Protein AF-A0A168KE34-F1 (afdb_monomer_lite)

Organism: NCBI:txid1081108

Sequence (153 aa):
MNIAADWFKVNTDLRSIKSTTAQVQEELQSLHEMVHNAQQMAVLERLDIAKGASFDSNSDEHEPTCLANTRVELLEEIQNWAADSSAEPILWLNGMAGTGKSTISRTIAESFAAQGRLGASFFFKRGETDRGTIAKFFPTLAADLHKEYTRAI

Structure (mmCIF, N/CA/C/O backbone):
data_AF-A0A168KE34-F1
#
_entry.id   AF-A0A168KE34-F1
#
loop_
_atom_site.group_PDB
_atom_site.id
_atom_site.type_symbol
_atom_site.label_atom_id
_atom_site.label_alt_id
_atom_site.label_comp_id
_atom_site.label_asym_id
_atom_site.label_entity_id
_atom_site.label_seq_id
_atom_site.pdbx_PDB_ins_code
_atom_site.Cartn_x
_atom_site.Cartn_y
_atom_site.Cartn_z
_atom_site.occupancy
_atom_site.B_iso_or_equiv
_atom_site.auth_seq_id
_atom_site.auth_comp_id
_atom_site.auth_asym_id
_atom_site.auth_atom_id
_atom_site.pdbx_PDB_model_num
ATOM 1 N N . MET A 1 1 ? 35.839 -17.278 -63.720 1.00 58.62 1 MET A N 1
ATOM 2 C CA . MET A 1 1 ? 35.057 -16.507 -62.730 1.00 58.62 1 MET A CA 1
ATOM 3 C C . MET A 1 1 ? 33.659 -17.108 -62.705 1.00 58.62 1 MET A C 1
ATOM 5 O O . MET A 1 1 ? 33.035 -17.137 -63.759 1.00 58.62 1 MET A O 1
ATOM 9 N N . ASN A 1 2 ? 33.224 -17.713 -61.593 1.00 82.56 2 ASN A N 1
ATOM 10 C CA . ASN A 1 2 ? 31.931 -18.405 -61.523 1.00 82.56 2 ASN A CA 1
ATOM 11 C C . ASN A 1 2 ? 30.904 -17.501 -60.835 1.00 82.56 2 ASN A C 1
ATOM 13 O O . ASN A 1 2 ? 30.694 -17.578 -59.628 1.00 82.56 2 ASN A O 1
ATOM 17 N N . ILE A 1 3 ? 30.268 -16.657 -61.643 1.00 86.31 3 ILE A N 1
ATOM 18 C CA . ILE A 1 3 ? 29.328 -15.612 -61.218 1.00 86.31 3 ILE A CA 1
ATOM 19 C C . ILE A 1 3 ? 28.190 -16.181 -60.350 1.00 86.31 3 ILE A C 1
ATOM 21 O O . ILE A 1 3 ? 27.721 -15.511 -59.435 1.00 86.31 3 ILE A O 1
ATOM 25 N N . ALA A 1 4 ? 27.774 -17.431 -60.584 1.00 85.62 4 ALA A N 1
ATOM 26 C CA . ALA A 1 4 ? 26.727 -18.083 -59.799 1.00 85.62 4 ALA A CA 1
ATOM 27 C C . ALA A 1 4 ? 27.185 -18.450 -58.375 1.00 85.62 4 ALA A C 1
ATOM 29 O O . ALA A 1 4 ? 26.424 -18.274 -57.424 1.00 85.62 4 ALA A O 1
ATOM 30 N N . ALA A 1 5 ? 28.424 -18.927 -58.216 1.00 86.12 5 ALA A N 1
ATOM 31 C CA . ALA A 1 5 ? 28.997 -19.231 -56.904 1.00 86.12 5 ALA A CA 1
ATOM 32 C C . ALA A 1 5 ? 29.251 -17.947 -56.098 1.00 86.12 5 ALA A C 1
ATOM 34 O O . ALA A 1 5 ? 28.931 -17.892 -54.910 1.00 86.12 5 ALA A O 1
ATOM 35 N N . ASP A 1 6 ? 29.741 -16.901 -56.768 1.00 90.69 6 ASP A N 1
ATOM 36 C CA . ASP A 1 6 ? 29.943 -15.581 -56.165 1.00 90.69 6 ASP A CA 1
ATOM 37 C C . ASP A 1 6 ? 28.601 -14.970 -55.717 1.00 90.69 6 ASP A C 1
ATOM 39 O O . ASP A 1 6 ? 28.479 -14.497 -54.588 1.00 90.69 6 ASP A O 1
ATOM 43 N N . TRP A 1 7 ? 27.552 -15.064 -56.545 1.00 87.19 7 TRP A N 1
ATOM 44 C CA . TRP A 1 7 ? 26.201 -14.605 -56.198 1.00 87.19 7 TRP A CA 1
ATOM 45 C C . TRP A 1 7 ? 25.586 -15.388 -55.029 1.00 87.19 7 TRP A C 1
ATOM 47 O O . TRP A 1 7 ? 24.988 -14.795 -54.129 1.00 87.19 7 TRP A O 1
ATOM 57 N N . PHE A 1 8 ? 25.753 -16.715 -55.002 1.00 93.62 8 PHE A N 1
ATOM 58 C CA . PHE A 1 8 ? 25.249 -17.548 -53.909 1.00 93.62 8 PHE A CA 1
ATOM 59 C C . PHE A 1 8 ? 25.915 -17.195 -52.574 1.00 93.62 8 PHE A C 1
ATOM 61 O O . PHE A 1 8 ? 25.234 -17.095 -51.548 1.00 93.62 8 PHE A O 1
ATOM 68 N N . LYS A 1 9 ? 27.230 -16.946 -52.595 1.00 92.25 9 LYS A N 1
ATOM 69 C CA . LYS A 1 9 ? 27.983 -16.492 -51.424 1.00 92.25 9 LYS A CA 1
ATOM 70 C C . LYS A 1 9 ? 27.473 -15.138 -50.928 1.00 92.25 9 LYS A C 1
ATOM 72 O O . LYS A 1 9 ? 27.083 -15.038 -49.771 1.00 92.25 9 LYS A O 1
ATOM 77 N N . VAL A 1 10 ? 27.348 -14.149 -51.817 1.00 94.44 10 VAL A N 1
ATOM 78 C CA . VAL A 1 10 ? 26.816 -12.815 -51.479 1.00 94.44 10 VAL A CA 1
ATOM 79 C C . VAL A 1 10 ? 25.408 -12.893 -50.876 1.00 94.44 10 VAL A C 1
ATOM 81 O O . VAL A 1 10 ? 25.121 -12.227 -49.885 1.00 94.44 10 VAL A O 1
ATOM 84 N N . ASN A 1 11 ? 24.520 -13.720 -51.433 1.00 94.38 11 ASN A N 1
ATOM 85 C CA . ASN A 1 11 ? 23.163 -13.878 -50.906 1.00 94.38 11 ASN A CA 1
ATOM 86 C C . ASN A 1 11 ? 23.140 -14.570 -49.530 1.00 94.38 11 ASN A C 1
ATOM 88 O O . ASN A 1 11 ? 22.294 -14.257 -48.692 1.00 94.38 11 ASN A O 1
ATOM 92 N N . THR A 1 12 ? 24.070 -15.494 -49.283 1.00 94.50 12 THR A N 1
ATOM 93 C CA . THR A 1 12 ? 24.224 -16.158 -47.979 1.00 94.50 12 THR A CA 1
ATOM 94 C C . THR A 1 12 ? 24.750 -15.180 -46.930 1.00 94.50 12 THR A C 1
ATOM 96 O O . THR A 1 12 ? 24.150 -15.057 -45.863 1.00 94.50 12 THR A O 1
ATOM 99 N N . ASP A 1 13 ? 25.786 -14.410 -47.268 1.00 95.25 13 ASP A N 1
ATOM 100 C CA . ASP A 1 13 ? 26.347 -13.369 -46.403 1.00 95.25 13 ASP A CA 1
ATOM 101 C C . ASP A 1 13 ? 25.288 -12.306 -46.072 1.00 95.25 13 ASP A C 1
ATOM 103 O O . ASP A 1 13 ? 25.117 -11.932 -44.914 1.00 95.25 13 ASP A O 1
ATOM 107 N N . LEU A 1 14 ? 24.487 -11.884 -47.059 1.00 96.44 14 LEU A N 1
ATOM 108 C CA . LEU A 1 14 ? 23.397 -10.926 -46.854 1.00 96.44 14 LEU A CA 1
ATOM 109 C C . LEU A 1 14 ? 22.332 -11.447 -45.878 1.00 96.44 14 LEU A C 1
ATOM 111 O O . LEU A 1 14 ? 21.826 -10.684 -45.053 1.00 96.44 14 LEU A O 1
ATOM 115 N N . ARG A 1 15 ? 21.976 -12.736 -45.954 1.00 95.12 15 ARG A N 1
ATOM 116 C CA . ARG A 1 15 ? 21.046 -13.361 -44.996 1.00 95.12 15 ARG A CA 1
ATOM 117 C C . ARG A 1 15 ? 21.645 -13.414 -43.596 1.00 95.12 15 ARG A C 1
ATOM 119 O O . ARG A 1 15 ? 20.942 -13.091 -42.642 1.00 95.12 15 ARG A O 1
ATOM 126 N N . SER A 1 16 ? 22.927 -13.765 -43.485 1.00 95.25 16 SER A N 1
ATOM 127 C CA . SER A 1 16 ? 23.640 -13.780 -42.206 1.00 95.25 16 SER A CA 1
ATOM 128 C C . SER A 1 16 ? 23.667 -12.391 -41.575 1.00 95.25 16 SER A C 1
ATOM 130 O O . SER A 1 16 ? 23.292 -12.253 -40.418 1.00 95.25 16 SER A O 1
ATOM 132 N N . ILE A 1 17 ? 24.020 -11.355 -42.344 1.00 96.94 17 ILE A N 1
ATOM 133 C CA . ILE A 1 17 ? 24.037 -9.965 -41.869 1.00 96.94 17 ILE A CA 1
ATOM 134 C C . ILE A 1 17 ? 22.651 -9.558 -41.374 1.00 96.94 17 ILE A C 1
ATOM 136 O O . ILE A 1 17 ? 22.544 -9.050 -40.265 1.00 96.94 17 ILE A O 1
ATOM 140 N N . LYS A 1 18 ? 21.587 -9.828 -42.145 1.00 96.81 18 LYS A N 1
ATOM 141 C CA . LYS A 1 18 ? 20.210 -9.516 -41.726 1.00 96.81 18 LYS A CA 1
ATOM 142 C C . LYS A 1 18 ? 19.834 -10.198 -40.410 1.00 96.81 18 LYS A C 1
ATOM 144 O O . LYS A 1 18 ? 19.246 -9.557 -39.541 1.00 96.81 18 LYS A O 1
ATOM 149 N N . SER A 1 19 ? 20.191 -11.473 -40.258 1.00 96.50 19 SER A N 1
ATOM 150 C CA . SER A 1 19 ? 19.953 -12.226 -39.025 1.00 96.50 19 SER A CA 1
ATOM 151 C C . SER A 1 19 ? 20.705 -11.614 -37.844 1.00 96.50 19 SER A C 1
ATOM 153 O O . SER A 1 19 ? 20.105 -11.363 -36.805 1.00 96.50 19 SER A O 1
ATOM 155 N N . THR A 1 20 ? 21.996 -11.318 -38.009 1.00 96.50 20 THR A N 1
ATOM 156 C CA . THR A 1 20 ? 22.810 -10.689 -36.962 1.00 96.50 20 THR A CA 1
ATOM 157 C C . THR A 1 20 ? 22.287 -9.299 -36.605 1.00 96.50 20 THR A C 1
ATOM 159 O O . THR A 1 20 ? 22.222 -8.970 -35.428 1.00 96.50 20 THR A O 1
ATOM 162 N N . THR A 1 21 ? 21.860 -8.489 -37.580 1.00 97.19 21 THR A N 1
ATOM 163 C CA . THR A 1 21 ? 21.286 -7.164 -37.293 1.00 97.19 21 THR A CA 1
ATOM 164 C C . THR A 1 21 ? 19.985 -7.252 -36.506 1.00 97.19 21 THR A C 1
ATOM 166 O O . THR A 1 21 ? 19.778 -6.434 -35.617 1.00 97.19 21 THR A O 1
ATOM 169 N N . ALA A 1 22 ? 19.133 -8.244 -36.789 1.00 96.31 22 ALA A N 1
ATOM 170 C CA . ALA A 1 22 ? 17.902 -8.456 -36.031 1.00 96.31 22 ALA A CA 1
ATOM 171 C C . ALA A 1 22 ? 18.209 -8.864 -34.584 1.00 96.31 22 ALA A C 1
ATOM 173 O O . ALA A 1 22 ? 17.669 -8.271 -33.657 1.00 96.31 22 ALA A O 1
ATOM 174 N N . GLN A 1 23 ? 19.150 -9.793 -34.394 1.00 97.19 23 GLN A N 1
ATOM 175 C CA . GLN A 1 23 ? 19.566 -10.227 -33.062 1.00 97.19 23 GLN A CA 1
ATOM 176 C C . GLN A 1 23 ? 20.174 -9.077 -32.243 1.00 97.19 23 GLN A C 1
ATOM 178 O O . GLN A 1 23 ? 19.779 -8.854 -31.105 1.00 97.19 23 GLN A O 1
ATOM 183 N N . VAL A 1 24 ? 21.083 -8.292 -32.834 1.00 97.56 24 VAL A N 1
ATOM 184 C CA . VAL A 1 24 ? 21.660 -7.109 -32.169 1.00 97.56 24 VAL A CA 1
ATOM 185 C C . VAL A 1 24 ? 20.572 -6.092 -31.817 1.00 97.56 24 VAL A C 1
ATOM 187 O O . VAL A 1 24 ? 20.658 -5.432 -30.785 1.00 97.56 24 VAL A O 1
ATOM 190 N N . GLN A 1 2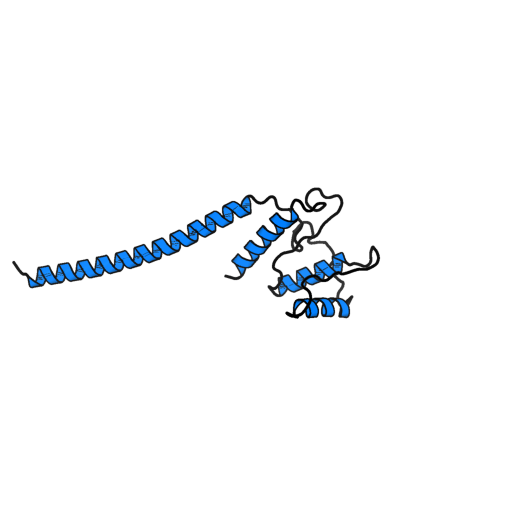5 ? 19.541 -5.953 -32.652 1.00 97.31 25 GLN A N 1
ATOM 191 C CA . GLN A 1 25 ? 18.436 -5.041 -32.381 1.00 97.31 25 GLN A CA 1
ATOM 192 C C . GLN A 1 25 ? 17.577 -5.500 -31.193 1.00 97.31 25 GLN A C 1
ATOM 194 O O . GLN A 1 25 ? 17.216 -4.663 -30.367 1.00 97.31 25 GLN A O 1
ATOM 199 N N . GLU A 1 26 ? 17.299 -6.799 -31.068 1.00 97.38 26 GLU A N 1
ATOM 200 C CA . GLU A 1 26 ? 16.611 -7.370 -29.900 1.00 97.38 26 GLU A CA 1
ATOM 201 C C . GLU A 1 26 ? 17.451 -7.219 -28.623 1.00 97.38 26 GLU A C 1
ATOM 203 O O . GLU A 1 26 ? 16.950 -6.766 -27.592 1.00 97.38 26 GLU A O 1
ATOM 208 N N . GLU A 1 27 ? 18.753 -7.506 -28.697 1.00 96.81 27 GLU A N 1
ATOM 209 C CA . GLU A 1 27 ? 19.673 -7.334 -27.567 1.00 96.81 27 GLU A CA 1
ATOM 210 C C . GLU A 1 27 ? 19.756 -5.864 -27.120 1.00 96.81 27 GLU A C 1
ATOM 212 O O . GLU A 1 27 ? 19.730 -5.578 -25.922 1.00 96.81 27 GLU A O 1
ATOM 217 N N . LEU A 1 28 ? 19.790 -4.911 -28.060 1.00 97.50 28 LEU A N 1
ATOM 218 C CA . LEU A 1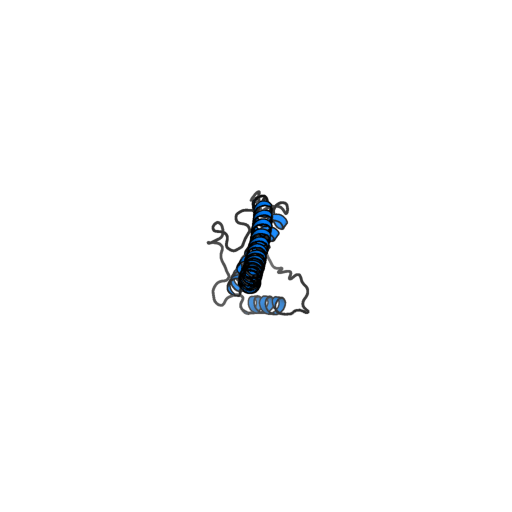 28 ? 19.772 -3.478 -27.747 1.00 97.50 28 LEU A CA 1
ATOM 219 C C . LEU A 1 28 ? 18.462 -3.031 -27.088 1.00 97.50 28 LEU A C 1
ATOM 221 O O . LEU A 1 28 ? 18.503 -2.175 -26.203 1.00 97.50 28 LEU A O 1
ATOM 225 N N . GLN A 1 29 ? 17.318 -3.591 -27.490 1.00 96.00 29 GLN A N 1
ATOM 226 C CA . GLN A 1 29 ? 16.031 -3.297 -26.852 1.00 96.00 29 GLN A CA 1
ATOM 227 C C . GLN A 1 29 ? 16.007 -3.795 -25.406 1.00 96.00 29 GLN A C 1
ATOM 229 O O . GLN A 1 29 ? 15.696 -3.023 -24.501 1.00 96.00 29 GLN A O 1
ATOM 234 N N . SER A 1 30 ? 16.447 -5.033 -25.171 1.00 96.12 30 SER A N 1
ATOM 235 C CA . SER A 1 30 ? 16.556 -5.581 -23.816 1.00 96.12 30 SER A CA 1
ATOM 236 C C . SER A 1 30 ? 17.536 -4.782 -22.945 1.00 96.12 30 SER A C 1
ATOM 238 O O . SER A 1 30 ? 17.238 -4.458 -21.794 1.00 96.12 30 SER A O 1
ATOM 240 N N . LEU A 1 31 ? 18.690 -4.383 -23.497 1.00 96.12 31 LEU A N 1
ATOM 241 C CA . LEU A 1 31 ? 19.645 -3.512 -22.805 1.00 96.12 31 LEU A CA 1
ATOM 242 C C . LEU A 1 31 ? 19.033 -2.159 -22.433 1.00 96.12 31 LEU A C 1
ATOM 244 O O . LEU A 1 31 ? 19.268 -1.670 -21.327 1.00 96.12 31 LEU A O 1
ATOM 248 N N . HIS A 1 32 ? 18.252 -1.554 -23.329 1.00 95.12 32 HIS A N 1
ATOM 249 C CA . HIS A 1 32 ? 17.589 -0.282 -23.062 1.00 95.12 32 HIS A CA 1
ATOM 250 C C . HIS A 1 32 ? 16.620 -0.382 -21.876 1.00 95.12 32 HIS A C 1
ATOM 252 O O . HIS A 1 32 ? 16.661 0.463 -20.980 1.00 95.12 32 HIS A O 1
ATOM 258 N N . GLU A 1 33 ? 15.809 -1.441 -21.830 1.00 92.69 33 GLU A N 1
ATOM 259 C CA . GLU A 1 33 ? 14.881 -1.704 -20.725 1.00 92.69 33 GLU A CA 1
ATOM 260 C C . GLU A 1 33 ? 15.619 -1.925 -19.400 1.00 92.69 33 GLU A C 1
ATOM 262 O O . GLU A 1 33 ? 15.275 -1.314 -18.386 1.00 92.69 33 GLU A O 1
ATOM 267 N N . MET A 1 34 ? 16.690 -2.726 -19.402 1.00 91.56 34 MET A N 1
ATOM 268 C CA . MET A 1 34 ? 17.501 -2.954 -18.201 1.00 91.56 34 MET A CA 1
ATOM 269 C C . MET A 1 34 ? 18.131 -1.661 -17.671 1.00 91.56 34 MET A C 1
ATOM 271 O O . MET A 1 34 ? 18.107 -1.417 -16.464 1.00 91.56 34 MET A O 1
ATOM 275 N N . VAL A 1 35 ? 18.668 -0.810 -18.554 1.00 94.94 35 VAL A N 1
ATOM 276 C CA . VAL A 1 35 ? 19.243 0.486 -18.160 1.00 94.94 35 VAL A CA 1
ATOM 277 C C . VAL A 1 35 ? 18.170 1.409 -17.583 1.00 94.94 35 VAL A C 1
ATOM 279 O O . VAL A 1 35 ? 18.407 2.034 -16.550 1.00 94.94 35 VAL A O 1
ATOM 282 N N . HIS A 1 36 ? 16.990 1.475 -18.204 1.00 89.06 36 HIS A N 1
ATOM 283 C CA . HIS A 1 36 ? 15.878 2.281 -17.704 1.00 89.06 36 HIS A CA 1
ATOM 284 C C . HIS A 1 36 ? 15.425 1.819 -16.308 1.00 89.06 36 HIS A C 1
ATOM 286 O O . HIS A 1 36 ? 15.299 2.634 -15.392 1.00 89.06 36 HIS A O 1
ATOM 292 N N . ASN A 1 37 ? 15.270 0.508 -16.108 1.00 86.12 37 ASN A N 1
ATOM 293 C CA . ASN A 1 37 ? 14.893 -0.064 -14.815 1.00 86.12 37 ASN A CA 1
ATOM 294 C C . ASN A 1 37 ? 15.957 0.208 -13.741 1.00 86.12 37 ASN A C 1
ATOM 296 O O . ASN A 1 37 ? 15.625 0.619 -12.628 1.00 86.12 37 ASN A O 1
ATOM 300 N N . ALA A 1 38 ? 17.243 0.067 -14.079 1.00 87.81 38 ALA A N 1
ATOM 301 C CA . ALA A 1 38 ? 18.342 0.380 -13.166 1.00 87.81 38 ALA A CA 1
ATOM 302 C C . ALA A 1 38 ? 18.364 1.867 -12.765 1.00 87.81 38 ALA A C 1
ATOM 304 O O . ALA A 1 38 ? 18.617 2.198 -11.607 1.00 87.81 38 ALA A O 1
ATOM 305 N N . GLN A 1 39 ? 18.059 2.775 -13.697 1.00 88.69 39 GLN A N 1
ATOM 306 C CA . GLN A 1 39 ? 17.941 4.204 -13.399 1.00 88.69 39 GLN A CA 1
ATOM 307 C C . GLN A 1 39 ? 16.767 4.502 -12.459 1.00 88.69 39 GLN A C 1
ATOM 309 O O . GLN A 1 39 ? 16.932 5.280 -11.519 1.00 88.69 39 GLN A O 1
ATOM 314 N N . GLN A 1 40 ? 15.605 3.877 -12.672 1.00 84.75 40 GLN A N 1
ATOM 315 C CA . GLN A 1 40 ? 14.453 4.034 -11.780 1.00 84.75 40 GLN A CA 1
ATOM 316 C C . GLN A 1 40 ? 14.753 3.514 -10.369 1.00 84.75 40 GLN A C 1
ATOM 318 O O . GLN A 1 40 ? 14.500 4.225 -9.394 1.00 84.75 40 GLN A O 1
ATOM 323 N N . MET A 1 41 ? 15.380 2.338 -10.256 1.00 82.50 41 MET A N 1
ATOM 324 C CA . MET A 1 41 ? 15.867 1.788 -8.984 1.00 82.50 41 MET A CA 1
ATOM 325 C C . MET A 1 41 ? 16.784 2.762 -8.248 1.00 82.50 41 MET A C 1
ATOM 327 O O . MET A 1 41 ? 16.540 3.078 -7.084 1.00 82.50 41 MET A O 1
ATOM 331 N N . ALA A 1 42 ? 17.781 3.315 -8.940 1.00 87.00 42 ALA A N 1
ATOM 332 C CA . ALA A 1 42 ? 18.732 4.244 -8.339 1.00 87.00 42 ALA A CA 1
ATOM 333 C C . ALA A 1 42 ? 18.073 5.533 -7.810 1.00 87.00 42 ALA A C 1
ATOM 335 O O . ALA A 1 42 ? 18.565 6.135 -6.856 1.00 87.00 42 ALA A O 1
ATOM 336 N N . VAL A 1 43 ? 16.968 5.988 -8.413 1.00 87.19 43 VAL A N 1
ATOM 337 C CA . VAL A 1 43 ? 16.197 7.133 -7.897 1.00 87.19 43 VAL A CA 1
ATOM 338 C C . VAL A 1 43 ? 15.435 6.751 -6.629 1.00 87.19 43 VAL A C 1
ATOM 340 O O . VAL A 1 43 ? 15.426 7.522 -5.670 1.00 87.19 43 VAL A O 1
ATOM 343 N N . LEU A 1 44 ? 14.825 5.568 -6.601 1.00 84.00 44 LEU A N 1
ATOM 344 C CA . LEU A 1 44 ? 14.030 5.100 -5.464 1.00 84.00 44 LEU A CA 1
ATOM 345 C C . LEU A 1 44 ? 14.889 4.792 -4.238 1.00 84.00 44 LEU A C 1
ATOM 347 O O . LEU A 1 44 ? 14.492 5.129 -3.126 1.00 84.00 44 LEU A O 1
ATOM 351 N N . GLU A 1 45 ? 16.093 4.249 -4.427 1.00 84.00 45 GLU A N 1
ATOM 352 C CA . GLU A 1 45 ? 17.063 4.028 -3.344 1.00 84.00 45 GLU A CA 1
ATOM 353 C C . GLU A 1 45 ? 17.503 5.327 -2.651 1.00 84.00 45 GLU A C 1
ATOM 355 O O . GLU A 1 45 ? 17.983 5.305 -1.518 1.00 84.00 45 GLU A O 1
ATOM 360 N N . ARG A 1 46 ? 17.327 6.476 -3.312 1.00 89.00 46 ARG A N 1
ATOM 361 C CA . ARG A 1 46 ? 17.649 7.798 -2.760 1.00 89.00 46 ARG A CA 1
ATOM 362 C C . ARG A 1 46 ? 16.491 8.441 -2.005 1.00 89.00 46 ARG A C 1
ATOM 364 O O . ARG A 1 46 ? 16.687 9.511 -1.426 1.00 89.00 46 ARG A O 1
ATOM 371 N N . LEU A 1 47 ? 15.298 7.846 -2.032 1.00 90.12 47 LEU A N 1
ATOM 372 C CA . LEU A 1 47 ? 14.159 8.360 -1.284 1.00 90.12 47 LEU A CA 1
ATOM 373 C C . LEU A 1 47 ? 14.401 8.175 0.215 1.00 90.12 47 LEU A C 1
ATOM 375 O O . LEU A 1 47 ? 14.668 7.074 0.692 1.00 90.12 47 LEU A O 1
ATOM 379 N N . ASP A 1 48 ? 14.270 9.264 0.970 1.00 91.62 48 ASP A N 1
ATOM 380 C CA . ASP A 1 48 ? 14.305 9.208 2.429 1.00 91.62 48 ASP A CA 1
ATOM 381 C C . ASP A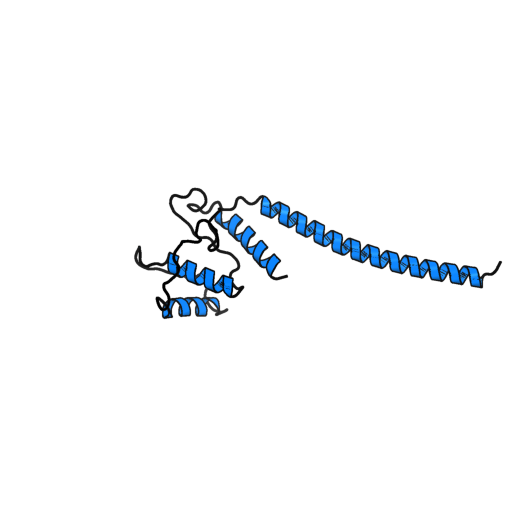 1 48 ? 12.968 8.667 2.953 1.00 91.62 48 ASP A C 1
ATOM 383 O O . ASP A 1 48 ? 12.011 9.408 3.197 1.00 91.62 48 ASP A O 1
ATOM 387 N N . ILE A 1 49 ? 12.889 7.342 3.050 1.00 92.62 49 ILE A N 1
ATOM 388 C CA . ILE A 1 49 ? 11.703 6.619 3.509 1.00 92.62 49 ILE A CA 1
ATOM 389 C C . ILE A 1 49 ? 11.673 6.490 5.035 1.00 92.62 49 ILE A C 1
ATOM 391 O O . ILE A 1 49 ? 12.706 6.418 5.707 1.00 92.62 49 ILE A O 1
ATOM 395 N N . ALA A 1 50 ? 10.471 6.405 5.600 1.00 92.38 50 ALA A N 1
ATOM 396 C CA . ALA A 1 50 ? 10.286 6.107 7.012 1.00 92.38 50 ALA A CA 1
ATOM 397 C C . ALA A 1 50 ? 10.386 4.597 7.236 1.00 92.38 50 ALA A C 1
ATOM 399 O O . ALA A 1 50 ? 9.455 3.841 6.948 1.00 92.38 50 ALA A O 1
ATOM 400 N N . LYS A 1 51 ? 11.515 4.146 7.786 1.00 87.25 51 LYS A N 1
ATOM 401 C CA . LYS A 1 51 ? 11.660 2.748 8.208 1.00 87.25 51 LYS A CA 1
ATOM 402 C C . LYS A 1 51 ? 10.589 2.421 9.251 1.00 87.25 51 LYS A C 1
ATOM 404 O O . LYS A 1 51 ? 10.366 3.201 10.174 1.00 87.25 51 LYS A O 1
ATOM 409 N N . GLY A 1 52 ? 9.928 1.278 9.100 1.00 87.25 52 GLY A N 1
ATOM 410 C CA . GLY A 1 52 ? 8.876 0.863 10.027 1.00 87.25 52 GLY A CA 1
ATOM 411 C C . GLY A 1 52 ? 7.480 1.415 9.723 1.00 87.25 52 GLY A C 1
ATOM 412 O O . GLY A 1 52 ? 6.544 1.116 10.450 1.00 87.25 52 GLY A O 1
ATOM 413 N N . ALA A 1 53 ? 7.309 2.269 8.706 1.00 90.88 53 ALA A N 1
ATOM 414 C CA . ALA A 1 53 ? 6.011 2.896 8.456 1.00 90.88 53 ALA A CA 1
ATOM 415 C C . ALA A 1 53 ? 5.000 1.969 7.768 1.00 90.88 53 ALA A C 1
ATOM 417 O O . ALA A 1 53 ? 3.799 2.122 7.997 1.00 90.88 53 ALA A O 1
ATOM 418 N N . SER A 1 54 ? 5.471 1.031 6.950 1.00 89.75 54 SER A N 1
ATOM 419 C CA . SER A 1 54 ? 4.637 0.047 6.255 1.00 89.75 54 SER A CA 1
ATOM 420 C C . SER A 1 54 ? 4.107 -1.011 7.233 1.00 89.75 54 SER A C 1
ATOM 422 O O . SER A 1 54 ? 4.742 -1.313 8.251 1.00 89.75 54 SER A O 1
ATOM 424 N N . PHE A 1 55 ? 2.921 -1.555 6.946 1.00 87.62 55 PHE A N 1
ATOM 425 C CA . PHE A 1 55 ? 2.211 -2.487 7.833 1.00 87.62 55 PHE A CA 1
ATOM 426 C C . PHE A 1 55 ? 3.004 -3.772 8.128 1.00 87.62 55 PHE A C 1
ATOM 428 O O . PHE A 1 55 ? 2.882 -4.313 9.222 1.00 87.62 55 PHE A O 1
ATOM 435 N N . ASP A 1 56 ? 3.813 -4.214 7.166 1.00 82.44 56 ASP A N 1
ATOM 436 C CA . ASP A 1 56 ? 4.621 -5.438 7.140 1.00 82.44 56 ASP A CA 1
ATOM 437 C C . ASP A 1 56 ? 6.067 -5.216 7.603 1.00 82.44 56 ASP A C 1
ATOM 439 O O . ASP A 1 56 ? 6.935 -6.072 7.438 1.00 82.44 56 ASP A O 1
ATOM 443 N N . SER A 1 57 ? 6.364 -4.049 8.167 1.00 82.44 57 SER A N 1
ATOM 444 C CA . SER A 1 57 ? 7.709 -3.766 8.642 1.00 82.44 57 SER A CA 1
ATOM 445 C C . SER A 1 57 ? 8.072 -4.603 9.875 1.00 82.44 57 SER A C 1
ATOM 447 O O . SER A 1 57 ? 7.297 -4.709 10.823 1.00 82.44 57 SER A O 1
ATOM 449 N N . ASN A 1 58 ? 9.302 -5.131 9.920 1.00 69.50 58 ASN A N 1
ATOM 450 C CA . ASN A 1 58 ? 9.780 -5.967 11.037 1.00 69.50 58 ASN A CA 1
ATOM 451 C C . ASN A 1 58 ? 9.674 -5.288 12.418 1.00 69.50 58 ASN A C 1
ATOM 453 O O . ASN A 1 58 ? 9.575 -5.966 13.436 1.00 69.50 58 ASN A O 1
ATOM 457 N N . SER A 1 59 ? 9.716 -3.951 12.487 1.00 66.88 59 SER A N 1
ATOM 458 C CA . SER A 1 59 ? 9.541 -3.218 13.752 1.00 66.88 59 SER A CA 1
ATOM 459 C C . SER A 1 59 ? 8.121 -3.309 14.308 1.00 66.88 59 SER A C 1
ATOM 461 O O . SER A 1 59 ? 7.920 -3.132 15.508 1.00 66.88 59 SER A O 1
ATOM 463 N N . ASP A 1 60 ? 7.157 -3.578 13.435 1.00 65.38 60 ASP A N 1
ATOM 464 C CA . ASP A 1 60 ? 5.732 -3.592 13.717 1.00 65.38 60 ASP A CA 1
ATOM 465 C C . ASP A 1 60 ? 5.134 -5.010 13.585 1.00 65.38 60 ASP A C 1
ATOM 467 O O . ASP A 1 60 ? 3.927 -5.168 13.729 1.00 65.38 60 ASP A O 1
ATOM 471 N N . GLU A 1 61 ? 5.960 -6.047 13.389 1.00 62.56 61 GLU A N 1
ATOM 472 C CA . GLU A 1 61 ? 5.545 -7.461 13.261 1.00 62.56 61 GLU A CA 1
ATOM 473 C C . GLU A 1 61 ? 4.702 -7.949 14.456 1.00 62.56 61 GLU A C 1
ATOM 475 O O . GLU A 1 61 ? 3.874 -8.845 14.333 1.00 62.56 61 GLU A O 1
ATOM 480 N N . HIS A 1 62 ? 4.881 -7.324 15.623 1.00 67.44 62 HIS A N 1
ATOM 481 C CA . HIS A 1 62 ? 4.155 -7.646 16.854 1.00 67.44 62 HIS A CA 1
ATOM 482 C C . HIS A 1 62 ? 2.944 -6.739 17.108 1.00 67.44 62 HIS A C 1
ATOM 484 O O . HIS A 1 62 ? 2.290 -6.858 18.148 1.00 67.44 62 HIS A O 1
ATOM 490 N N . GLU A 1 63 ? 2.659 -5.785 16.222 1.00 76.50 63 GLU A N 1
ATOM 491 C CA . GLU A 1 63 ? 1.512 -4.910 16.407 1.00 76.50 63 GLU A CA 1
ATOM 492 C C . GLU A 1 63 ? 0.206 -5.669 16.145 1.00 76.50 63 GLU A C 1
ATOM 494 O O . GLU A 1 63 ? 0.072 -6.366 15.141 1.00 76.50 63 GLU A O 1
ATOM 499 N N . PRO A 1 64 ? -0.786 -5.537 17.039 1.00 83.38 64 PRO A N 1
ATOM 500 C CA . PRO A 1 64 ? -1.954 -6.396 17.009 1.00 83.38 64 PRO A CA 1
ATOM 501 C C . PRO A 1 64 ? -2.845 -6.091 15.805 1.00 83.38 64 PRO A C 1
ATOM 503 O O . PRO A 1 64 ? -3.166 -4.929 15.523 1.00 83.38 64 PRO A O 1
ATOM 506 N N . THR A 1 65 ? -3.323 -7.157 15.171 1.00 91.75 65 THR A N 1
ATOM 507 C CA . THR A 1 65 ? -4.500 -7.168 14.298 1.00 91.75 65 THR A CA 1
ATOM 508 C C . THR A 1 65 ? -5.751 -7.496 15.118 1.00 91.75 65 THR A C 1
ATOM 510 O O . THR A 1 65 ? -5.689 -7.757 16.327 1.00 91.75 65 THR A O 1
ATOM 513 N N . CYS A 1 66 ? -6.929 -7.372 14.510 1.00 94.38 66 CYS A N 1
ATOM 514 C CA . CYS A 1 66 ? -8.179 -7.713 15.170 1.00 94.38 66 CYS A CA 1
ATOM 515 C C . CYS A 1 66 ? -8.144 -9.184 15.589 1.00 94.38 66 CYS A C 1
ATOM 517 O O . CYS A 1 66 ? -7.769 -10.060 14.813 1.00 94.38 66 CYS A O 1
ATOM 519 N N . LEU A 1 67 ? -8.586 -9.460 16.817 1.00 92.25 67 LEU A N 1
ATOM 520 C CA . LEU A 1 67 ? -8.759 -10.835 17.271 1.00 92.25 67 LEU A CA 1
ATOM 521 C C . LEU A 1 67 ? -9.748 -11.556 16.352 1.00 92.25 67 LEU A C 1
ATOM 523 O O . LEU A 1 67 ? -10.722 -10.956 15.880 1.00 92.25 67 LEU A O 1
ATOM 527 N N . ALA A 1 68 ? -9.518 -12.851 16.143 1.00 90.62 68 ALA A N 1
ATOM 528 C CA . ALA A 1 68 ? -10.388 -13.680 15.323 1.00 90.62 68 ALA A CA 1
ATOM 529 C C . ALA A 1 68 ? -11.860 -13.529 15.745 1.00 90.62 68 ALA A C 1
ATOM 531 O O . ALA A 1 68 ? -12.183 -13.521 16.935 1.00 90.62 68 ALA A O 1
ATOM 532 N N . ASN A 1 69 ? -12.750 -13.422 14.756 1.00 91.50 69 ASN A N 1
ATOM 533 C CA . ASN A 1 69 ? -14.197 -13.257 14.938 1.00 91.50 69 ASN A CA 1
ATOM 534 C C . ASN A 1 69 ? -14.623 -11.981 15.693 1.00 91.50 69 ASN A C 1
ATOM 536 O O . ASN A 1 69 ? -15.745 -11.904 16.192 1.00 91.50 69 ASN A O 1
ATOM 540 N N . THR A 1 70 ? -13.766 -10.959 15.769 1.00 94.00 70 THR A N 1
ATOM 541 C CA . THR A 1 70 ? -14.137 -9.630 16.282 1.00 94.00 70 THR A CA 1
ATOM 542 C C . THR A 1 70 ? -14.234 -8.618 15.147 1.00 94.00 70 THR A C 1
ATOM 544 O O . THR A 1 70 ? -13.566 -8.759 14.129 1.00 94.00 70 THR A O 1
ATOM 547 N N . ARG A 1 71 ? -15.072 -7.583 15.314 1.00 94.31 71 ARG A N 1
ATOM 548 C CA . ARG A 1 71 ? -15.235 -6.483 14.336 1.00 94.31 71 ARG A CA 1
ATOM 549 C C . ARG A 1 71 ? -15.592 -6.941 12.912 1.00 94.31 71 ARG A C 1
ATOM 551 O O . ARG A 1 71 ? -15.385 -6.178 11.977 1.00 94.31 71 ARG A O 1
ATOM 558 N N . VAL A 1 72 ? -16.153 -8.142 12.768 1.00 95.88 72 VAL A N 1
ATOM 559 C CA . VAL A 1 72 ? -16.418 -8.801 11.478 1.00 95.88 72 VAL A CA 1
ATOM 560 C C . VAL A 1 72 ? -17.240 -7.910 10.550 1.00 95.88 72 VAL A C 1
ATOM 562 O O . VAL A 1 72 ? -16.779 -7.612 9.456 1.00 95.88 72 VAL A O 1
ATOM 565 N N . GLU A 1 73 ? -18.382 -7.404 11.022 1.00 97.06 73 GLU A N 1
ATOM 566 C CA . GLU A 1 73 ? -19.278 -6.545 10.231 1.00 97.06 73 GLU A CA 1
ATOM 567 C C . GLU A 1 73 ? -18.571 -5.280 9.718 1.00 97.06 73 GLU A C 1
ATOM 569 O O . GLU A 1 73 ? -18.692 -4.920 8.553 1.00 97.06 73 GLU A O 1
ATOM 574 N N . LEU A 1 74 ? -17.764 -4.635 10.566 1.00 97.31 74 LEU A N 1
ATOM 575 C CA . LEU A 1 74 ? -17.024 -3.427 10.193 1.00 97.31 74 LEU A CA 1
ATOM 576 C C . LEU A 1 74 ? -15.890 -3.725 9.201 1.00 97.31 74 LEU A C 1
ATOM 578 O O . LEU A 1 74 ? -15.628 -2.938 8.296 1.00 97.31 74 LEU A O 1
ATOM 582 N N . LEU A 1 75 ? -15.187 -4.846 9.376 1.00 97.62 75 LEU A N 1
ATOM 583 C CA . LEU A 1 75 ? -14.148 -5.271 8.437 1.00 97.62 75 LEU A CA 1
ATOM 584 C C . LEU A 1 75 ? -14.753 -5.618 7.073 1.00 97.62 75 LEU A C 1
ATOM 586 O O . LEU A 1 75 ? -14.153 -5.313 6.046 1.00 97.62 75 LEU A O 1
ATOM 590 N N . GLU A 1 76 ? -15.930 -6.238 7.051 1.00 97.44 76 GLU A N 1
ATOM 591 C CA . GLU A 1 76 ? -16.682 -6.520 5.829 1.00 97.44 76 GLU A CA 1
ATOM 592 C C . GLU A 1 76 ? -17.150 -5.228 5.144 1.00 97.44 76 GLU A C 1
ATOM 594 O O . GLU A 1 76 ? -16.948 -5.068 3.942 1.00 97.44 76 GLU A O 1
ATOM 599 N N . GLU A 1 77 ? -17.672 -4.260 5.901 1.00 97.62 77 GLU A N 1
ATOM 600 C CA . GLU A 1 77 ? -18.065 -2.945 5.381 1.00 97.62 77 GLU A CA 1
ATOM 601 C C . GLU A 1 77 ? -16.898 -2.228 4.682 1.00 97.62 77 GLU A C 1
ATOM 603 O O . GLU A 1 77 ? -17.045 -1.760 3.552 1.00 97.62 77 GLU A O 1
ATOM 608 N N . ILE A 1 78 ? -15.713 -2.200 5.304 1.00 97.81 78 ILE A N 1
ATOM 609 C CA . ILE A 1 78 ? -14.517 -1.579 4.711 1.00 97.81 78 ILE A CA 1
ATOM 610 C C . ILE A 1 78 ? -14.068 -2.331 3.449 1.00 97.81 78 ILE A C 1
ATOM 612 O O . ILE A 1 78 ? -13.648 -1.706 2.474 1.00 97.81 78 ILE A O 1
ATOM 616 N N . GLN A 1 79 ? -14.153 -3.665 3.440 1.00 96.69 79 GLN A N 1
ATOM 617 C CA . GLN A 1 79 ? -13.805 -4.463 2.261 1.00 96.69 79 GLN A CA 1
ATOM 618 C C . GLN A 1 79 ? -14.760 -4.212 1.092 1.00 96.69 79 GLN A C 1
ATOM 620 O O . GLN A 1 79 ? -14.299 -4.082 -0.043 1.00 96.69 79 GLN A O 1
ATOM 625 N N . ASN A 1 80 ? -16.059 -4.102 1.374 1.00 97.06 80 ASN A N 1
ATOM 626 C CA . ASN A 1 80 ? -17.078 -3.779 0.381 1.00 97.06 80 ASN A CA 1
ATOM 627 C C . ASN A 1 80 ? -16.877 -2.366 -0.171 1.00 97.06 80 ASN A C 1
ATOM 629 O O . ASN A 1 80 ? -16.857 -2.193 -1.387 1.00 97.06 80 ASN A O 1
ATOM 633 N N . TRP A 1 81 ? -16.626 -1.382 0.700 1.00 97.56 81 TRP A N 1
ATOM 634 C CA . TRP A 1 81 ? -16.273 -0.020 0.291 1.00 97.56 81 TRP A CA 1
ATOM 635 C C . TRP A 1 81 ? -15.067 -0.005 -0.659 1.00 97.56 81 TRP A C 1
ATOM 637 O O . TRP A 1 81 ? -15.127 0.595 -1.725 1.00 97.56 81 TRP A O 1
ATOM 647 N N . ALA A 1 82 ? -13.993 -0.727 -0.329 1.00 96.06 82 ALA A N 1
ATOM 648 C CA . ALA A 1 82 ? -12.788 -0.771 -1.159 1.00 96.06 82 ALA A CA 1
ATOM 649 C C . ALA A 1 82 ? -12.957 -1.553 -2.477 1.00 96.06 82 ALA A C 1
ATOM 651 O O . ALA A 1 82 ? -12.091 -1.485 -3.351 1.00 96.06 82 ALA A O 1
ATOM 652 N N . ALA A 1 83 ? -14.001 -2.375 -2.602 1.00 95.06 83 ALA A N 1
ATOM 653 C CA . ALA A 1 83 ? -14.325 -3.110 -3.824 1.00 95.06 83 ALA A CA 1
ATOM 654 C C . ALA A 1 83 ? -15.289 -2.338 -4.742 1.00 95.06 83 ALA A C 1
ATOM 656 O O . ALA A 1 83 ? -15.404 -2.674 -5.921 1.00 95.06 83 ALA A O 1
ATOM 657 N N . ASP A 1 84 ? -15.967 -1.316 -4.222 1.00 96.88 84 ASP A N 1
ATOM 658 C CA . ASP A 1 84 ? -16.927 -0.515 -4.966 1.00 96.88 84 ASP A CA 1
ATOM 659 C C . ASP A 1 84 ? -16.229 0.623 -5.725 1.00 96.88 84 ASP A C 1
ATOM 661 O O . ASP A 1 84 ? -15.774 1.608 -5.149 1.00 96.88 84 ASP A O 1
ATOM 665 N N . SER A 1 85 ? -16.189 0.518 -7.056 1.00 95.38 85 SER A N 1
ATOM 666 C CA . SER A 1 85 ? -15.618 1.550 -7.933 1.00 95.38 85 SER A CA 1
ATOM 667 C C . SER A 1 85 ? -16.372 2.885 -7.912 1.00 95.38 85 SER A C 1
ATOM 669 O O . SER A 1 85 ? -15.870 3.869 -8.449 1.00 95.38 85 SER A O 1
ATOM 671 N N . SER A 1 86 ? -17.591 2.909 -7.368 1.00 97.31 86 SER A N 1
ATOM 672 C CA . SER A 1 86 ? -18.409 4.115 -7.217 1.00 97.31 86 SER A CA 1
ATOM 673 C C . SER A 1 86 ? -18.298 4.758 -5.833 1.00 97.31 86 SER A C 1
ATOM 675 O O . SER A 1 86 ? -18.811 5.861 -5.640 1.00 97.31 86 SER A O 1
ATOM 677 N N . ALA A 1 87 ? -17.623 4.103 -4.885 1.00 96.44 87 ALA A N 1
ATOM 678 C CA . ALA A 1 87 ? -17.426 4.638 -3.551 1.00 96.44 87 ALA A CA 1
ATOM 679 C C . ALA A 1 87 ? -16.428 5.806 -3.535 1.00 96.44 87 ALA A C 1
ATOM 681 O O . ALA A 1 87 ? -15.549 5.942 -4.388 1.00 96.44 87 ALA A O 1
ATOM 682 N N . GLU A 1 88 ? -16.551 6.652 -2.513 1.00 96.25 88 GLU A N 1
ATOM 683 C CA . GLU A 1 88 ? -15.619 7.755 -2.277 1.00 96.25 88 GLU A CA 1
ATOM 684 C C . GLU A 1 88 ? -14.193 7.233 -2.033 1.00 96.25 88 GLU A C 1
ATOM 686 O O . GLU A 1 88 ? -14.030 6.245 -1.319 1.00 96.25 88 GLU A O 1
ATOM 691 N N . PRO A 1 89 ? -13.141 7.913 -2.525 1.00 95.44 89 PRO A N 1
ATOM 692 C CA . PRO A 1 89 ? -11.760 7.424 -2.461 1.00 95.44 89 PRO A CA 1
ATOM 693 C C . PRO A 1 89 ? -11.132 7.465 -1.057 1.00 95.44 89 PRO A C 1
ATOM 695 O O . PRO A 1 89 ? -10.021 6.972 -0.864 1.00 95.44 89 PRO A O 1
ATOM 698 N N . ILE A 1 90 ? -11.803 8.071 -0.071 1.00 96.19 90 ILE A N 1
ATOM 699 C CA . ILE A 1 90 ? -11.312 8.197 1.306 1.00 96.19 90 ILE A CA 1
ATOM 700 C C . ILE A 1 90 ? -12.365 7.664 2.279 1.00 96.19 90 ILE A C 1
ATOM 702 O O . ILE A 1 90 ? -13.442 8.241 2.412 1.00 96.19 90 ILE A O 1
ATOM 706 N N . LEU A 1 91 ? -12.004 6.626 3.037 1.00 96.69 91 LEU A N 1
ATOM 707 C CA . LEU A 1 91 ? -12.773 6.152 4.186 1.00 96.69 91 LEU A CA 1
ATOM 708 C C . LEU A 1 91 ? -12.220 6.754 5.478 1.00 96.69 91 LEU A C 1
ATOM 710 O O . LEU A 1 91 ? -11.045 6.593 5.813 1.00 96.69 91 LEU A O 1
ATOM 714 N N . TRP A 1 92 ? -13.086 7.417 6.243 1.00 96.00 92 TRP A N 1
ATOM 715 C CA . TRP A 1 92 ? -12.743 7.946 7.561 1.00 96.00 92 TRP A CA 1
ATOM 716 C C . TRP A 1 92 ? -13.252 7.014 8.666 1.00 96.00 92 TRP A C 1
ATOM 718 O O . TRP A 1 92 ? -14.437 7.014 8.998 1.00 96.00 92 TRP A O 1
ATOM 728 N N . LEU A 1 93 ? -12.344 6.294 9.329 1.00 95.44 93 LEU A N 1
ATOM 729 C CA . LEU A 1 93 ? -12.669 5.495 10.515 1.00 95.44 93 LEU A CA 1
ATOM 730 C C . LEU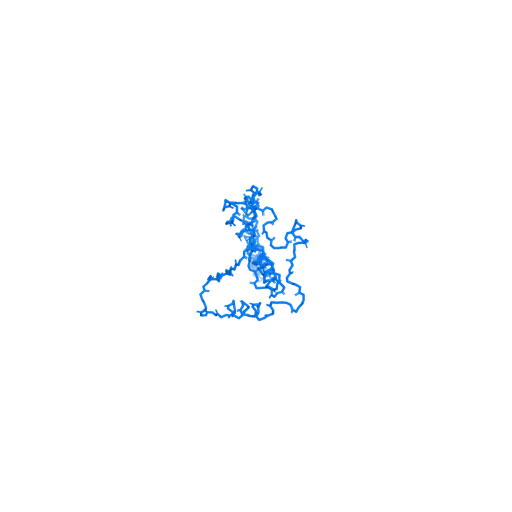 A 1 93 ? -12.582 6.352 11.792 1.00 95.44 93 LEU A C 1
ATOM 732 O O . LEU A 1 93 ? -11.497 6.598 12.324 1.00 95.44 93 LEU A O 1
ATOM 736 N N . ASN A 1 94 ? -13.726 6.813 12.306 1.00 94.56 94 ASN A N 1
ATOM 737 C CA . ASN A 1 94 ? -13.803 7.585 13.553 1.00 94.56 94 ASN A CA 1
ATOM 738 C C . ASN A 1 94 ? -14.206 6.716 14.759 1.00 94.56 94 ASN A C 1
ATOM 740 O O . ASN A 1 94 ? -14.749 5.627 14.621 1.00 94.56 94 ASN A O 1
ATOM 744 N N . GLY A 1 95 ? -13.889 7.187 15.966 1.00 92.69 95 GLY A N 1
ATOM 745 C CA . GLY A 1 95 ? -14.258 6.507 17.207 1.00 92.69 95 GLY A CA 1
ATOM 746 C C . GLY A 1 95 ? -13.416 6.954 18.397 1.00 92.69 95 GLY A C 1
ATOM 747 O O . GLY A 1 95 ? -12.360 7.574 18.231 1.00 92.69 95 GLY A O 1
ATOM 748 N N . MET A 1 96 ? -13.858 6.602 19.603 1.00 94.19 96 MET A N 1
ATOM 749 C CA . MET A 1 96 ? -13.195 6.973 20.858 1.00 94.19 96 MET A CA 1
ATOM 750 C C . MET A 1 96 ? -11.726 6.506 20.907 1.00 94.19 96 MET A C 1
ATOM 752 O O . MET A 1 96 ? -11.324 5.547 20.242 1.00 94.19 96 MET A O 1
ATOM 756 N N . ALA A 1 97 ? -10.875 7.214 21.650 1.00 91.44 97 ALA A N 1
ATOM 757 C CA . ALA A 1 97 ? -9.497 6.778 21.868 1.00 91.44 97 ALA A CA 1
ATOM 758 C C . ALA A 1 97 ? -9.472 5.371 22.498 1.00 91.44 97 ALA A C 1
ATOM 760 O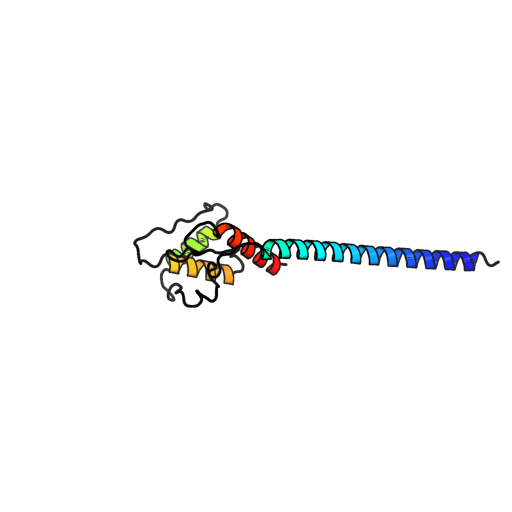 O . ALA A 1 97 ? -10.330 5.035 23.308 1.00 91.44 97 ALA A O 1
ATOM 761 N N . GLY A 1 98 ? -8.513 4.535 22.091 1.00 89.19 98 GLY A N 1
ATOM 762 C CA . GLY A 1 98 ? -8.370 3.173 22.620 1.00 89.19 98 GLY A CA 1
ATOM 763 C C . GLY A 1 98 ? -9.336 2.121 22.056 1.00 89.19 98 GLY A C 1
ATOM 764 O O . GLY A 1 98 ? -9.235 0.964 22.435 1.00 89.19 98 GLY A O 1
ATOM 765 N N . THR A 1 99 ? -10.227 2.455 21.115 1.00 92.81 99 THR A N 1
ATOM 766 C CA . THR A 1 99 ? -11.183 1.475 20.546 1.00 92.81 99 THR A CA 1
ATOM 767 C C . THR A 1 99 ? -10.611 0.557 19.458 1.00 92.81 99 THR A C 1
ATOM 769 O O . THR A 1 99 ? -11.366 -0.189 18.838 1.00 92.81 99 THR A O 1
ATOM 772 N N . GLY A 1 100 ? -9.298 0.605 19.206 1.00 92.75 100 GLY A N 1
ATOM 773 C CA . GLY A 1 100 ? -8.635 -0.284 18.243 1.00 92.75 100 GLY A CA 1
ATOM 774 C C . GLY A 1 100 ? -8.704 0.158 16.777 1.00 92.75 100 GLY A C 1
ATOM 775 O O . GLY A 1 100 ? -8.594 -0.676 15.890 1.00 92.75 100 GLY A O 1
ATOM 776 N N . LYS A 1 101 ? -8.863 1.455 16.480 1.00 94.94 101 LYS A N 1
ATOM 777 C CA . LYS A 1 101 ? -8.879 1.958 15.087 1.00 94.94 101 LYS A CA 1
ATOM 778 C C . LYS A 1 101 ? -7.624 1.568 14.295 1.00 94.94 101 LYS A C 1
ATOM 780 O O . LYS A 1 101 ? -7.744 1.047 13.196 1.00 94.94 101 LYS A O 1
ATOM 785 N N . SER A 1 102 ? -6.435 1.756 14.874 1.00 92.44 102 SER A N 1
ATOM 786 C CA . SER A 1 102 ? -5.173 1.361 14.229 1.00 92.44 102 SER A CA 1
ATOM 787 C C . SER A 1 102 ? -5.091 -0.151 14.002 1.00 92.44 102 SER A C 1
ATOM 789 O O . SER A 1 102 ? -4.627 -0.582 12.955 1.00 92.44 102 SER A O 1
ATOM 791 N N . THR A 1 103 ? -5.606 -0.946 14.944 1.00 94.88 103 THR A N 1
ATOM 792 C CA . THR A 1 103 ? -5.726 -2.408 14.834 1.00 94.88 103 THR A CA 1
ATOM 793 C C . THR A 1 103 ? -6.633 -2.817 13.669 1.00 94.88 103 THR A C 1
ATOM 795 O O . THR A 1 103 ? -6.277 -3.708 12.901 1.00 94.88 103 THR A O 1
ATOM 798 N N . ILE A 1 104 ? -7.763 -2.128 13.473 1.00 96.25 104 ILE A N 1
ATOM 799 C CA . ILE A 1 104 ? -8.652 -2.344 12.318 1.00 96.25 104 ILE A CA 1
ATOM 800 C C . ILE A 1 104 ? -7.914 -2.019 11.014 1.00 96.25 104 ILE A C 1
ATOM 802 O O . ILE A 1 104 ? -7.886 -2.846 10.108 1.00 96.25 104 ILE A O 1
ATOM 806 N N . SER A 1 105 ? -7.256 -0.856 10.928 1.00 95.50 105 SER A N 1
ATOM 807 C CA . SER A 1 105 ? -6.498 -0.462 9.733 1.00 95.50 105 SER A CA 1
ATOM 808 C C . SER A 1 105 ? -5.366 -1.439 9.397 1.00 95.50 105 SER A C 1
ATOM 810 O O . SER A 1 105 ? -5.183 -1.752 8.224 1.00 95.50 105 SER A O 1
ATOM 812 N N . ARG A 1 106 ? -4.639 -1.961 10.399 1.00 94.12 106 ARG A N 1
ATOM 813 C CA . ARG A 1 106 ? -3.624 -3.012 10.194 1.00 94.12 106 ARG A CA 1
ATOM 814 C C . ARG A 1 106 ? -4.237 -4.298 9.649 1.00 94.12 106 ARG A C 1
ATOM 816 O O . ARG A 1 106 ? -3.721 -4.839 8.684 1.00 94.12 106 ARG A O 1
ATOM 823 N N . THR A 1 107 ? -5.366 -4.729 10.211 1.00 95.69 107 THR A N 1
ATOM 824 C CA . THR A 1 107 ? -6.082 -5.935 9.754 1.00 95.69 107 THR A CA 1
ATOM 825 C C . THR A 1 107 ? -6.517 -5.814 8.293 1.00 95.69 107 THR A C 1
ATOM 827 O O . THR A 1 107 ? -6.376 -6.756 7.518 1.00 95.69 107 THR A O 1
ATOM 830 N N . ILE A 1 108 ? -7.022 -4.643 7.891 1.00 96.50 108 ILE A N 1
ATOM 831 C CA . ILE A 1 108 ? -7.402 -4.380 6.497 1.00 96.50 108 ILE A CA 1
ATOM 832 C C . ILE A 1 108 ? -6.175 -4.358 5.581 1.00 96.50 108 ILE A C 1
ATOM 834 O O . ILE A 1 108 ? -6.218 -4.966 4.514 1.00 96.50 108 ILE A O 1
ATOM 838 N N . ALA A 1 109 ? -5.082 -3.705 5.992 1.00 95.31 109 ALA A N 1
ATOM 839 C CA . ALA A 1 109 ? -3.843 -3.682 5.216 1.00 95.31 109 ALA A CA 1
ATOM 840 C C . ALA A 1 109 ? -3.292 -5.100 4.995 1.00 95.31 109 ALA A C 1
ATOM 842 O O . ALA A 1 109 ? -3.019 -5.470 3.857 1.00 95.31 109 ALA A O 1
ATOM 843 N N . GLU A 1 110 ? -3.221 -5.916 6.048 1.00 94.12 110 GLU A N 1
ATOM 844 C CA . GLU A 1 110 ? -2.781 -7.312 5.967 1.00 94.12 110 GLU A CA 1
ATOM 845 C C . GLU A 1 110 ? -3.674 -8.141 5.032 1.00 94.12 110 GLU A C 1
ATOM 847 O O . GLU A 1 110 ? -3.174 -8.825 4.139 1.00 94.12 110 GLU A O 1
ATOM 852 N N . SER A 1 111 ? -4.998 -8.015 5.165 1.00 94.56 111 SER A N 1
ATOM 853 C CA . SER A 1 111 ? -5.956 -8.694 4.285 1.00 94.56 111 SER A CA 1
ATOM 854 C C . SER A 1 111 ? -5.782 -8.287 2.816 1.00 94.56 111 SER A C 1
ATOM 856 O O . SER A 1 111 ? -5.749 -9.143 1.933 1.00 94.56 111 SER A O 1
ATOM 858 N N . PHE A 1 112 ? -5.616 -6.993 2.526 1.00 95.19 112 PHE A N 1
ATOM 859 C CA . PHE A 1 112 ? -5.415 -6.514 1.155 1.00 95.19 112 PHE A CA 1
ATOM 860 C C . PHE A 1 112 ? -4.056 -6.894 0.582 1.00 95.19 112 PHE A C 1
ATOM 862 O O . PHE A 1 112 ? -3.978 -7.184 -0.610 1.00 95.19 112 PHE A O 1
ATOM 869 N N . ALA A 1 113 ? -3.004 -6.938 1.396 1.00 93.25 113 ALA A N 1
ATOM 870 C CA . ALA A 1 113 ? -1.706 -7.429 0.958 1.00 93.25 113 ALA A CA 1
ATOM 871 C C . ALA A 1 113 ? -1.776 -8.916 0.592 1.00 93.25 113 ALA A C 1
ATOM 873 O O . ALA A 1 113 ? -1.337 -9.298 -0.490 1.00 93.25 113 ALA A O 1
ATOM 874 N N . ALA A 1 114 ? -2.426 -9.739 1.424 1.00 92.56 114 ALA A N 1
ATOM 875 C CA . ALA A 1 114 ? -2.643 -11.158 1.139 1.00 92.56 114 ALA A CA 1
ATOM 876 C C . ALA A 1 114 ? -3.474 -11.397 -0.138 1.00 92.56 114 ALA A C 1
ATOM 878 O O . ALA A 1 114 ? -3.304 -12.410 -0.811 1.00 92.56 114 ALA A O 1
ATOM 879 N N . GLN A 1 115 ? -4.354 -10.456 -0.492 1.00 93.38 115 GLN A N 1
ATOM 880 C CA . GLN A 1 115 ? -5.146 -10.479 -1.726 1.00 93.38 115 GLN A CA 1
ATOM 881 C C . GLN A 1 115 ? -4.418 -9.873 -2.943 1.00 93.38 115 GLN A C 1
ATOM 883 O O . GLN A 1 115 ? -4.994 -9.853 -4.029 1.00 93.38 115 GLN A O 1
ATOM 888 N N . GLY A 1 116 ? -3.205 -9.327 -2.785 1.00 91.44 116 GLY A N 1
ATOM 889 C CA . GLY A 1 116 ? -2.497 -8.605 -3.853 1.00 91.44 116 GLY A CA 1
ATOM 890 C C . GLY A 1 116 ? -3.168 -7.286 -4.267 1.00 91.44 116 GLY A C 1
ATOM 891 O O . GLY A 1 116 ? -3.012 -6.836 -5.398 1.00 91.44 116 GLY A O 1
ATOM 892 N N . ARG A 1 117 ? -3.960 -6.680 -3.374 1.00 92.56 117 ARG A N 1
ATOM 893 C CA . ARG A 1 117 ? -4.731 -5.443 -3.610 1.00 92.56 117 ARG A CA 1
ATOM 894 C C . ARG A 1 117 ? -4.153 -4.215 -2.905 1.00 92.56 117 ARG A C 1
ATOM 896 O O . ARG A 1 117 ? -4.578 -3.098 -3.192 1.00 92.56 117 ARG A O 1
ATOM 903 N N . LEU A 1 118 ? -3.226 -4.398 -1.964 1.00 93.69 118 LEU A N 1
ATOM 904 C CA . LEU A 1 118 ? -2.588 -3.291 -1.254 1.00 93.69 118 LEU A CA 1
ATOM 905 C C . LEU A 1 118 ? -1.450 -2.707 -2.097 1.00 93.69 118 LEU A C 1
ATOM 907 O O . LEU A 1 118 ? -0.455 -3.380 -2.325 1.00 93.69 118 LEU A O 1
ATOM 911 N N . GLY A 1 119 ? -1.576 -1.445 -2.516 1.00 93.50 119 GLY A N 1
ATOM 912 C CA . GLY A 1 119 ? -0.504 -0.763 -3.253 1.00 93.50 119 GLY A CA 1
ATOM 913 C C . GLY A 1 119 ? 0.611 -0.210 -2.358 1.00 93.50 119 GLY A C 1
ATOM 914 O O . GLY A 1 119 ? 1.780 -0.272 -2.713 1.00 93.50 119 GLY A O 1
ATOM 915 N N . ALA A 1 120 ? 0.255 0.363 -1.207 1.00 94.25 120 ALA A N 1
ATOM 916 C CA . ALA A 1 120 ? 1.198 0.873 -0.214 1.00 94.25 120 ALA A CA 1
ATOM 917 C C . ALA A 1 120 ? 0.487 1.100 1.127 1.00 94.25 120 ALA A C 1
ATOM 919 O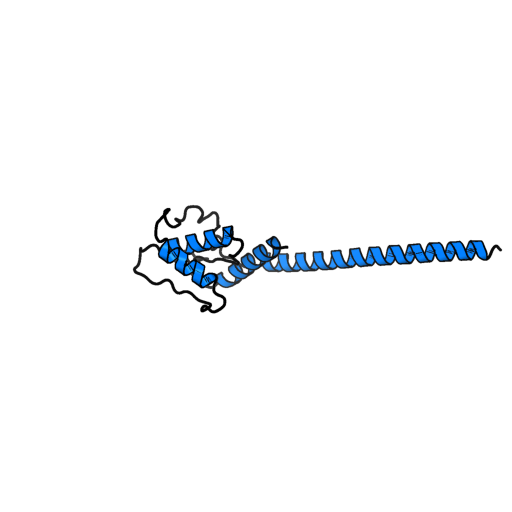 O . ALA A 1 120 ? -0.743 1.158 1.192 1.00 94.25 120 ALA A O 1
ATOM 920 N N . SER A 1 121 ? 1.255 1.273 2.203 1.00 94.38 121 SER A N 1
ATOM 921 C CA . SER A 1 121 ? 0.711 1.599 3.525 1.00 94.38 121 SER A CA 1
ATOM 922 C C . SER A 1 121 ? 1.641 2.524 4.304 1.00 94.38 121 SER A C 1
ATOM 924 O O . SER A 1 121 ? 2.851 2.522 4.100 1.00 94.38 121 SER A O 1
ATOM 926 N N . PHE A 1 122 ? 1.073 3.323 5.209 1.00 94.75 122 PHE A N 1
ATOM 927 C CA . PHE A 1 122 ? 1.853 4.169 6.107 1.00 94.75 122 PHE A CA 1
ATOM 928 C C . PHE A 1 122 ? 1.122 4.365 7.436 1.00 94.75 122 PHE A C 1
ATOM 930 O O . PHE A 1 122 ? 0.026 4.926 7.486 1.00 94.75 122 PHE A O 1
ATOM 937 N N . PHE A 1 123 ? 1.758 3.956 8.529 1.00 93.06 123 PHE A N 1
ATOM 938 C CA . PHE A 1 123 ? 1.253 4.106 9.887 1.00 93.06 123 PHE A CA 1
ATOM 939 C C . PHE A 1 123 ? 2.022 5.205 10.619 1.00 93.06 123 PHE A C 1
ATOM 941 O O . PHE A 1 123 ? 3.185 5.029 10.993 1.00 93.06 123 PHE A O 1
ATOM 948 N N . PHE A 1 124 ? 1.348 6.332 10.858 1.00 91.81 124 PHE A N 1
ATOM 949 C CA . PHE A 1 124 ? 1.883 7.421 11.673 1.00 91.81 124 PHE A CA 1
ATOM 950 C C . PHE A 1 124 ? 2.012 7.002 13.140 1.00 91.81 124 PHE A C 1
ATOM 952 O O . PHE A 1 124 ? 1.080 6.444 13.724 1.00 91.81 124 PHE A O 1
ATOM 959 N N . LYS A 1 125 ? 3.138 7.355 13.765 1.00 88.19 125 LYS A N 1
ATOM 960 C CA . LYS A 1 125 ? 3.418 7.079 15.176 1.00 88.19 125 LYS A CA 1
ATOM 961 C C . LYS A 1 125 ? 3.980 8.322 15.851 1.00 88.19 125 LYS A C 1
ATOM 963 O O . LYS A 1 125 ? 5.056 8.818 15.525 1.00 88.19 125 LYS A O 1
ATOM 968 N N . ARG A 1 126 ? 3.201 8.877 16.782 1.00 84.31 126 ARG A N 1
ATOM 969 C CA . ARG A 1 126 ? 3.588 10.086 17.519 1.00 84.31 126 ARG A CA 1
ATOM 970 C C . ARG A 1 126 ? 4.776 9.778 18.427 1.00 84.31 126 ARG A C 1
ATOM 972 O O . ARG A 1 126 ? 4.761 8.773 19.128 1.00 84.31 126 ARG A O 1
ATOM 979 N N . GLY A 1 127 ? 5.762 10.672 18.440 1.00 82.56 127 GLY A N 1
ATOM 980 C CA . GLY A 1 127 ? 6.990 10.513 19.225 1.00 82.56 127 GLY A CA 1
ATOM 981 C C . GLY A 1 127 ? 8.131 9.819 18.477 1.00 82.56 127 GLY A C 1
ATOM 982 O O . GLY A 1 127 ? 9.250 9.822 18.976 1.00 82.56 127 GLY A O 1
ATOM 983 N N . GLU A 1 128 ? 7.886 9.296 17.273 1.00 83.62 128 GLU A N 1
ATOM 984 C CA . GLU A 1 128 ? 8.938 8.807 16.381 1.00 83.62 128 GLU A CA 1
ATOM 985 C C . GLU A 1 128 ? 9.271 9.868 15.328 1.00 83.62 128 GLU A C 1
ATOM 987 O O . GLU A 1 128 ? 8.376 10.409 14.678 1.00 83.62 128 GLU A O 1
ATOM 992 N N . THR A 1 129 ? 10.559 10.169 15.145 1.00 82.44 129 THR A N 1
ATOM 993 C CA . THR A 1 129 ? 11.027 11.233 14.238 1.00 82.44 129 THR A CA 1
ATOM 994 C C . THR A 1 129 ? 10.542 11.025 12.801 1.00 82.44 129 THR A C 1
ATOM 996 O O . THR A 1 129 ? 10.003 11.942 12.184 1.00 82.44 129 THR A O 1
ATOM 999 N N . ASP A 1 130 ? 10.660 9.797 12.297 1.00 86.69 130 ASP A N 1
ATOM 1000 C CA . ASP A 1 130 ? 10.397 9.470 10.892 1.00 86.69 130 ASP A CA 1
ATOM 1001 C C . ASP A 1 130 ? 8.910 9.231 10.590 1.00 86.69 130 ASP A C 1
ATOM 1003 O O . ASP A 1 130 ? 8.470 9.410 9.456 1.00 86.69 130 ASP A O 1
ATOM 1007 N N . ARG A 1 131 ? 8.124 8.856 11.608 1.00 88.62 131 ARG A N 1
ATOM 1008 C CA . ARG A 1 131 ? 6.702 8.478 11.491 1.00 88.62 131 ARG A CA 1
ATOM 1009 C C . ARG A 1 131 ? 5.750 9.468 12.162 1.00 88.62 131 ARG A C 1
ATOM 1011 O O . ARG A 1 131 ? 4.535 9.277 12.126 1.00 88.62 131 ARG A O 1
ATOM 1018 N N . GLY A 1 132 ? 6.276 10.523 12.778 1.00 86.38 132 GLY A N 1
ATOM 1019 C CA . GLY A 1 132 ? 5.496 11.549 13.469 1.00 86.38 132 GLY A CA 1
ATOM 1020 C C . GLY A 1 132 ? 5.081 12.727 12.587 1.00 86.38 132 GLY A C 1
ATOM 1021 O O . GLY A 1 132 ? 4.243 13.524 13.006 1.00 86.38 132 GLY A O 1
ATOM 1022 N N . THR A 1 133 ? 5.648 12.850 11.382 1.00 86.69 133 THR A N 1
ATOM 1023 C CA . THR A 1 133 ? 5.393 13.962 10.453 1.00 86.69 133 THR A CA 1
ATOM 1024 C C . THR A 1 133 ? 5.159 13.460 9.028 1.00 86.69 133 THR A C 1
ATOM 1026 O O . THR A 1 133 ? 5.429 12.305 8.708 1.00 86.69 133 THR A O 1
ATOM 1029 N N . ILE A 1 134 ? 4.669 14.337 8.150 1.00 91.81 134 ILE A N 1
ATOM 1030 C CA . ILE A 1 134 ? 4.407 14.012 6.740 1.00 91.81 134 ILE A CA 1
ATOM 1031 C C . ILE A 1 134 ? 5.679 13.956 5.875 1.00 91.81 134 ILE A C 1
ATOM 1033 O O . ILE A 1 134 ? 5.612 13.522 4.729 1.00 91.81 134 ILE A O 1
ATOM 1037 N N . ALA A 1 135 ? 6.841 14.373 6.395 1.00 92.44 135 ALA A N 1
ATOM 1038 C CA . ALA A 1 135 ? 8.060 14.558 5.602 1.00 92.44 135 ALA A CA 1
ATOM 1039 C C . ALA A 1 135 ? 8.473 13.301 4.813 1.00 92.44 135 ALA A C 1
ATOM 1041 O O . ALA A 1 135 ? 8.866 13.405 3.654 1.00 92.44 135 ALA A O 1
ATOM 1042 N N . LYS A 1 136 ? 8.312 12.117 5.416 1.00 93.88 136 LYS A N 1
ATOM 1043 C CA . LYS A 1 136 ? 8.644 10.825 4.799 1.00 93.88 136 LYS A CA 1
ATOM 1044 C C . LYS A 1 136 ? 7.427 10.057 4.275 1.00 93.88 136 LYS A C 1
ATOM 1046 O O . LYS A 1 136 ? 7.583 8.950 3.771 1.00 93.88 136 LYS A O 1
ATOM 1051 N N . PHE A 1 137 ? 6.225 10.632 4.348 1.00 93.81 137 PHE A N 1
ATOM 1052 C CA . PHE A 1 137 ? 4.987 9.975 3.917 1.00 93.81 137 PHE A CA 1
ATOM 1053 C C . PHE A 1 137 ? 5.007 9.655 2.418 1.00 93.81 137 PHE A C 1
ATOM 1055 O O . PHE A 1 137 ? 5.003 8.489 2.033 1.00 93.81 137 PHE A O 1
ATOM 1062 N N . PHE A 1 138 ? 5.110 10.679 1.566 1.00 93.81 138 PHE A N 1
ATOM 1063 C CA . PHE A 1 138 ? 5.106 10.491 0.111 1.00 93.81 138 PHE A CA 1
ATOM 1064 C C . PHE A 1 138 ? 6.310 9.695 -0.419 1.00 93.81 138 PHE A C 1
ATOM 1066 O O . PHE A 1 138 ? 6.082 8.806 -1.239 1.00 93.81 138 PHE A O 1
ATOM 1073 N N . PRO A 1 139 ? 7.561 9.929 0.041 1.00 93.75 139 PRO A N 1
ATOM 1074 C CA . PRO A 1 139 ? 8.697 9.098 -0.357 1.00 93.75 139 PRO A CA 1
ATOM 1075 C C . PRO A 1 139 ? 8.486 7.610 -0.055 1.00 93.75 139 PRO A C 1
ATOM 1077 O O . PRO A 1 139 ? 8.799 6.765 -0.889 1.00 93.75 139 PRO A O 1
ATOM 1080 N N . THR A 1 140 ? 7.908 7.287 1.106 1.00 93.62 140 THR A N 1
ATOM 1081 C CA . THR A 1 140 ? 7.634 5.893 1.491 1.00 93.62 140 THR A CA 1
ATOM 1082 C C . THR A 1 140 ? 6.571 5.268 0.593 1.00 93.62 140 THR A C 1
ATOM 1084 O O . THR A 1 140 ? 6.797 4.189 0.056 1.00 93.62 140 THR A O 1
ATOM 1087 N N . LEU A 1 141 ? 5.453 5.966 0.349 1.00 94.06 141 LEU A N 1
ATOM 1088 C CA . LEU A 1 141 ? 4.404 5.454 -0.541 1.00 94.06 141 LEU A CA 1
ATOM 1089 C C . LEU A 1 141 ? 4.905 5.246 -1.975 1.00 94.06 141 LEU A C 1
ATOM 1091 O O . LEU A 1 141 ? 4.558 4.249 -2.597 1.00 94.06 141 LEU A O 1
ATOM 1095 N N . ALA A 1 142 ? 5.727 6.160 -2.497 1.00 92.44 142 ALA A N 1
ATOM 1096 C CA . ALA A 1 142 ? 6.306 6.027 -3.832 1.00 92.44 142 ALA A CA 1
ATOM 1097 C C . ALA A 1 142 ? 7.229 4.802 -3.934 1.00 92.44 142 ALA A C 1
ATOM 1099 O O . ALA A 1 142 ? 7.160 4.059 -4.914 1.00 92.44 142 ALA A O 1
ATOM 1100 N N . ALA A 1 143 ? 8.061 4.572 -2.914 1.00 90.31 143 ALA A N 1
ATOM 1101 C CA . ALA A 1 143 ? 8.924 3.399 -2.853 1.00 90.31 143 ALA A CA 1
ATOM 1102 C C . ALA A 1 143 ? 8.120 2.093 -2.761 1.00 90.31 143 ALA A C 1
ATOM 1104 O O . ALA A 1 143 ? 8.452 1.133 -3.452 1.00 90.31 143 ALA A O 1
ATOM 1105 N N . ASP A 1 144 ? 7.064 2.050 -1.947 1.00 90.50 144 ASP A N 1
ATOM 1106 C CA . ASP A 1 144 ? 6.241 0.848 -1.783 1.00 90.50 144 ASP A CA 1
ATOM 1107 C C . ASP A 1 144 ? 5.412 0.540 -3.037 1.00 90.50 144 ASP A C 1
ATOM 1109 O O . ASP A 1 144 ? 5.479 -0.581 -3.538 1.00 90.50 144 ASP A O 1
ATOM 1113 N N . LEU A 1 145 ? 4.756 1.541 -3.637 1.00 90.75 145 LEU A N 1
ATOM 1114 C CA . LEU A 1 145 ? 4.010 1.368 -4.892 1.00 90.75 145 LEU A CA 1
ATOM 1115 C C . LEU A 1 145 ? 4.885 0.811 -6.016 1.00 90.75 145 LEU A C 1
ATOM 1117 O O . LEU A 1 145 ? 4.440 -0.021 -6.804 1.00 90.75 145 LEU A O 1
ATOM 1121 N N . HIS A 1 146 ? 6.134 1.267 -6.100 1.00 86.94 146 HIS A N 1
ATOM 1122 C CA . HIS A 1 146 ? 7.045 0.771 -7.118 1.00 86.94 146 HIS A CA 1
ATOM 1123 C C . HIS A 1 146 ? 7.446 -0.693 -6.887 1.00 86.94 146 HIS A C 1
ATOM 1125 O O . HIS A 1 146 ? 7.504 -1.475 -7.840 1.00 86.94 146 HIS A O 1
ATOM 1131 N N . LYS A 1 147 ? 7.704 -1.085 -5.632 1.00 83.56 147 LYS A N 1
ATOM 1132 C CA . LYS A 1 147 ? 7.971 -2.490 -5.288 1.00 83.56 147 LYS A CA 1
ATOM 1133 C C . LYS A 1 147 ? 6.787 -3.377 -5.668 1.00 83.56 147 LYS A C 1
ATOM 1135 O O . LYS A 1 147 ? 7.006 -4.417 -6.282 1.00 83.56 147 LYS A O 1
ATOM 1140 N N . GLU A 1 148 ? 5.559 -2.959 -5.353 1.00 83.38 148 GLU A N 1
ATOM 1141 C CA . GLU A 1 148 ? 4.363 -3.737 -5.698 1.00 83.38 148 GLU A CA 1
ATOM 1142 C C . GLU A 1 148 ? 4.140 -3.823 -7.213 1.00 83.38 148 GLU A C 1
ATOM 1144 O O . GLU A 1 148 ? 3.861 -4.906 -7.723 1.00 83.38 148 GLU A O 1
ATOM 1149 N N . TYR A 1 149 ? 4.354 -2.734 -7.962 1.00 78.25 149 TYR A N 1
ATOM 1150 C CA . TYR A 1 149 ? 4.285 -2.764 -9.430 1.00 78.25 149 TYR A CA 1
ATOM 1151 C C . TYR A 1 149 ? 5.283 -3.762 -10.034 1.00 78.25 149 TYR A C 1
ATOM 1153 O O . TYR A 1 149 ? 4.942 -4.507 -10.948 1.00 78.25 149 TYR A O 1
ATOM 1161 N N . THR A 1 150 ? 6.502 -3.813 -9.492 1.00 73.44 150 THR A N 1
ATOM 1162 C CA . THR A 1 150 ? 7.556 -4.720 -9.970 1.00 73.44 150 THR A CA 1
ATOM 1163 C C . THR A 1 150 ? 7.236 -6.185 -9.668 1.00 73.44 150 THR A C 1
ATOM 1165 O O . THR A 1 150 ? 7.598 -7.051 -10.451 1.00 73.44 150 THR A O 1
ATOM 1168 N N . ARG A 1 151 ? 6.549 -6.485 -8.556 1.00 70.31 151 ARG A N 1
ATOM 1169 C CA . ARG A 1 151 ? 6.110 -7.854 -8.222 1.00 70.31 151 ARG A CA 1
ATOM 1170 C C . ARG A 1 151 ? 4.960 -8.366 -9.093 1.00 70.31 151 ARG A C 1
ATOM 1172 O O . ARG A 1 151 ? 4.752 -9.574 -9.145 1.00 70.31 151 ARG A O 1
ATOM 1179 N N . ALA A 1 152 ? 4.185 -7.470 -9.701 1.00 63.75 152 ALA A N 1
ATOM 1180 C CA . ALA A 1 152 ? 3.024 -7.824 -10.515 1.00 63.75 152 ALA A CA 1
ATOM 1181 C C . ALA A 1 152 ? 3.369 -8.171 -11.980 1.00 63.75 152 ALA A C 1
ATOM 1183 O O . ALA A 1 152 ? 2.479 -8.608 -12.712 1.00 63.75 152 ALA A O 1
ATOM 1184 N N . ILE A 1 153 ? 4.625 -7.968 -12.399 1.00 54.59 153 ILE A N 1
ATOM 1185 C CA . ILE A 1 153 ? 5.171 -8.280 -13.733 1.00 54.59 153 ILE A CA 1
ATOM 1186 C C . ILE A 1 153 ? 6.042 -9.533 -13.636 1.00 54.59 153 ILE A C 1
ATOM 1188 O O . ILE A 1 153 ? 5.919 -10.392 -14.537 1.00 54.59 153 ILE A O 1
#

InterPro domains:
  IPR027417 P-loop containing nucleoside triphosphate hydrolase [G3DSA:3.40.50.300] (59-152)
  IPR027417 P-loop containing nucleoside triphosphate hydrolase [SSF52540] (72-130)
  IPR056884 Nephrocystin 3-like, N-terminal [PF24883] (76-147)

Secondary structure (DSSP, 8-state):
--HHHHHHHHHHHHHHHHHHHHHHHHHHHHHHHHHHHHHHHHHHTTS---TT-STT-TTSTTSPPPPTTSSHHHHHHHHHHHH-TTS-S-------TTS-HHHHHHHHHHHHHHTT---------TT-TTTSSGGGHHHHHHHHHHHHHHHT-

Foldseek 3Di:
DPVVVVVVVVVVVVVVVVVVVVVVVVVVVVVVVVVVVVVVVVVLVPQPAQQPFWLPGPVCVPPAADDPPPPVVVLVVVVVLLVDPPHDPDDDDDDDPPPCPVNSVSNNQVVCVVVLNRQTGGDADPPDPRRPDCRNVVSRSVSSNVVSVVVVD

Radius of gyration: 26.8 Å; chains: 1; bounding box: 54×34×85 Å

pLDDT: mean 90.36, std 8.14, range [54.59, 97.81]